Protein AF-A0A6P5WPR7-F1 (afdb_monomer)

Radius of gyration: 25.59 Å; Cα contacts (8 Å, |Δi|>4): 33; chains: 1; bounding box: 49×45×67 Å

InterPro domains:
  IPR006073 GTP binding domain [PF01926] (27-66)
  IPR006073 GTP binding domain [PR00326] (31-46)
  IPR006073 GTP binding domain [PR00326] (48-66)
  IPR027417 P-loop containing nucleoside triphosphate hydrolase [G3DSA:3.40.50.300] (10-118)
  IPR027417 P-loop containing nucleoside triphosphate hydrolase [SSF52540] (18-103)

Mean predicted aligned error: 15.42 Å

Foldseek 3Di:
DVVVVVVVVVVVVVVVVCPPPPDDDDDDDDDDDQPDDAPPNPVPPCSLVSRVVVVVVDPDDDDDADDDDDPVDDDSVPDRDRVVVVVVVVVSVVVVVVVVVVVVVVVCVVPPCPDPPVVVVVVVVVVVPD

Secondary structure (DSSP, 8-state):
-HHHHHHHHHHHHHHHHTTT-SS---------------TTTTSSSSHHHHHHHHHTT-S--------S--TTS--TTSS--HHHHHHHHHHHHHHHHHHHHHHHHHHHHHS------HHHHHHHHHTT--

pLDDT: mean 71.89, std 15.63, range [42.5, 92.31]

Structure (mmCIF, N/CA/C/O backbone):
data_AF-A0A6P5WPR7-F1
#
_entry.id   AF-A0A6P5WPR7-F1
#
loop_
_atom_site.group_PDB
_atom_site.id
_atom_site.type_symbol
_atom_site.label_atom_id
_atom_site.label_alt_id
_atom_site.label_comp_id
_atom_site.label_asym_id
_atom_site.label_entity_id
_atom_site.label_seq_id
_atom_site.pdbx_PDB_ins_code
_atom_site.Cartn_x
_atom_site.Cartn_y
_atom_site.Cartn_z
_atom_site.occupancy
_ato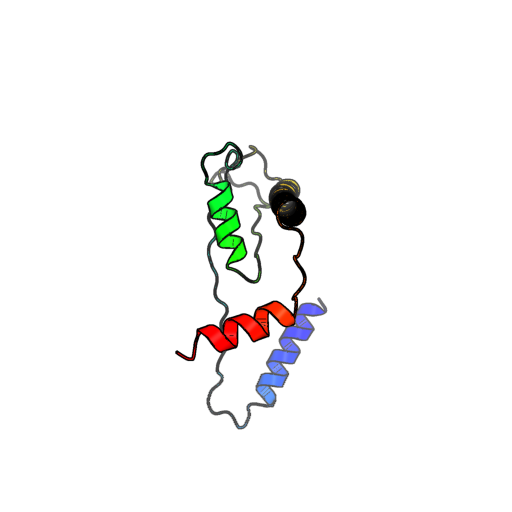m_site.B_iso_or_equiv
_atom_site.auth_seq_id
_atom_site.auth_comp_id
_atom_site.auth_asym_id
_atom_site.auth_atom_id
_atom_site.pdbx_PDB_model_num
ATOM 1 N N . MET A 1 1 ? 0.129 10.856 -24.975 1.00 50.41 1 MET A N 1
ATOM 2 C CA . MET A 1 1 ? 1.185 11.079 -25.995 1.00 50.41 1 MET A CA 1
ATOM 3 C C . MET A 1 1 ? 2.247 12.108 -25.591 1.00 50.41 1 MET A C 1
ATOM 5 O O . MET A 1 1 ? 3.405 11.863 -25.886 1.00 50.41 1 MET A O 1
ATOM 9 N N . LEU A 1 2 ? 1.928 13.200 -24.878 1.00 44.84 2 LEU A N 1
ATOM 10 C CA . LEU A 1 2 ? 2.931 14.214 -24.479 1.00 44.84 2 LEU A CA 1
ATOM 11 C C . LEU A 1 2 ? 3.964 13.744 -23.423 1.00 44.84 2 LEU A C 1
ATOM 13 O O . LEU A 1 2 ? 5.054 14.303 -23.353 1.00 44.84 2 LEU A O 1
ATOM 17 N N . GLY A 1 3 ? 3.662 12.705 -22.632 1.00 45.69 3 GLY A N 1
ATOM 18 C CA . GLY A 1 3 ? 4.591 12.157 -21.625 1.00 45.69 3 GLY A CA 1
ATOM 19 C C . GLY A 1 3 ? 5.734 11.310 -22.203 1.00 45.69 3 GLY A C 1
ATOM 20 O O . GLY A 1 3 ? 6.862 11.412 -21.734 1.00 45.69 3 GLY A O 1
ATOM 21 N N . LEU A 1 4 ? 5.466 10.539 -23.263 1.00 50.72 4 LEU A N 1
ATOM 22 C CA . LEU A 1 4 ? 6.469 9.705 -23.945 1.00 50.72 4 LEU A CA 1
ATOM 23 C C . LEU A 1 4 ? 7.471 10.554 -24.741 1.00 50.72 4 LEU A C 1
ATOM 25 O O . LEU A 1 4 ? 8.672 10.310 -24.679 1.00 50.72 4 LEU A O 1
ATOM 29 N N . LEU A 1 5 ? 6.986 11.617 -25.393 1.00 46.69 5 LEU A N 1
ATOM 30 C CA . LEU A 1 5 ? 7.830 12.586 -26.102 1.00 46.69 5 LEU A CA 1
ATOM 31 C C . LEU A 1 5 ? 8.777 13.335 -25.153 1.00 46.69 5 LEU A C 1
ATOM 33 O O . LEU A 1 5 ? 9.929 13.573 -25.503 1.00 46.69 5 LEU A O 1
ATOM 37 N N . ARG A 1 6 ? 8.332 13.668 -23.932 1.00 50.78 6 ARG A N 1
ATOM 38 C CA . ARG A 1 6 ? 9.186 14.339 -22.939 1.00 50.78 6 ARG A CA 1
ATOM 39 C C . ARG A 1 6 ? 10.298 13.425 -22.416 1.00 50.78 6 ARG A C 1
ATOM 41 O O . ARG A 1 6 ? 11.401 13.913 -22.201 1.00 50.78 6 ARG A O 1
ATOM 48 N N . PHE A 1 7 ? 10.027 12.128 -22.262 1.00 51.59 7 PHE A N 1
ATOM 49 C CA . PHE A 1 7 ? 11.033 11.137 -21.866 1.00 51.59 7 PHE A CA 1
ATOM 50 C C . PHE A 1 7 ? 12.088 10.930 -22.961 1.00 51.59 7 PHE A C 1
ATOM 52 O O . PHE A 1 7 ? 13.276 11.083 -22.699 1.00 51.59 7 PHE A O 1
ATOM 59 N N . GLN A 1 8 ? 11.666 10.728 -24.213 1.00 54.56 8 GLN A N 1
ATOM 60 C CA . GLN A 1 8 ? 12.600 10.515 -25.326 1.00 54.56 8 GLN A CA 1
ATOM 61 C C . GLN A 1 8 ? 13.491 11.734 -25.614 1.00 54.56 8 GLN A C 1
ATOM 63 O O . GLN A 1 8 ? 14.665 11.577 -25.949 1.00 54.56 8 GLN A O 1
ATOM 68 N N . ILE A 1 9 ? 12.968 12.959 -25.476 1.00 58.75 9 ILE A N 1
ATOM 69 C CA . ILE A 1 9 ? 13.760 14.183 -25.689 1.00 58.75 9 ILE A CA 1
ATOM 70 C C . ILE A 1 9 ? 14.796 14.374 -24.570 1.00 58.75 9 ILE A C 1
ATOM 72 O O . ILE A 1 9 ? 15.915 14.805 -24.848 1.00 58.75 9 ILE A O 1
ATOM 76 N N . LEU A 1 10 ? 14.459 14.021 -23.323 1.00 56.19 10 LEU A N 1
ATOM 77 C CA . LEU A 1 10 ? 15.397 14.054 -22.195 1.00 56.19 10 LEU A CA 1
ATOM 78 C C . LEU A 1 10 ? 16.524 13.022 -22.351 1.00 56.19 10 LEU A C 1
ATOM 80 O O . LEU A 1 10 ? 17.683 13.380 -22.143 1.00 56.19 10 LEU A O 1
ATOM 84 N N . ASP A 1 11 ? 16.212 11.807 -22.815 1.00 60.31 11 ASP A N 1
ATOM 85 C CA . ASP A 1 11 ? 17.219 10.785 -23.138 1.00 60.31 11 ASP A CA 1
ATOM 86 C C . ASP A 1 11 ? 18.155 11.253 -24.267 1.00 60.31 11 ASP A C 1
ATOM 88 O O . ASP A 1 11 ? 19.373 11.086 -24.194 1.00 60.31 11 ASP A O 1
ATOM 92 N N . SER A 1 12 ? 17.597 11.920 -25.285 1.00 57.19 12 SER A N 1
ATOM 93 C CA . SER A 1 12 ? 18.348 12.451 -26.433 1.00 57.19 12 SER A CA 1
ATOM 94 C C . SER A 1 12 ? 19.288 13.599 -26.039 1.00 57.19 12 SER A C 1
ATOM 96 O O . SER A 1 12 ? 20.435 13.653 -26.484 1.00 57.19 12 SER A O 1
ATOM 98 N N . LEU A 1 13 ? 18.827 14.520 -25.184 1.00 57.00 13 LEU A N 1
ATOM 99 C CA . LEU A 1 13 ? 19.623 15.648 -24.683 1.00 57.00 13 LEU A CA 1
ATOM 100 C C . LEU A 1 13 ? 20.714 15.205 -23.699 1.00 57.00 13 LEU A C 1
ATOM 102 O O . LEU A 1 13 ? 21.810 15.768 -23.717 1.00 57.00 13 LEU A O 1
ATOM 106 N N . PHE A 1 14 ? 20.451 14.179 -22.884 1.00 61.16 14 PHE A N 1
ATOM 107 C CA . PHE A 1 14 ? 21.478 13.535 -22.063 1.00 61.16 14 PHE A CA 1
ATOM 108 C C . PHE A 1 14 ? 22.564 12.896 -22.940 1.00 61.16 14 PHE A C 1
ATOM 110 O O . PHE A 1 14 ? 23.755 13.080 -22.681 1.00 61.16 14 PHE A O 1
ATOM 117 N N . PHE A 1 15 ? 22.168 12.234 -24.034 1.00 57.16 15 PHE A N 1
ATOM 118 C CA . PHE A 1 15 ? 23.108 11.661 -24.998 1.00 57.16 15 PHE A CA 1
ATOM 119 C C . PHE A 1 15 ? 23.993 12.729 -25.659 1.00 57.16 15 PHE A C 1
ATOM 121 O O . PHE A 1 15 ? 25.209 12.556 -25.726 1.00 57.16 15 PHE A O 1
ATOM 128 N N . LEU A 1 16 ? 23.424 13.864 -26.079 1.00 56.47 16 LEU A N 1
ATOM 129 C CA . LEU A 1 16 ? 24.171 14.934 -26.757 1.00 56.47 16 LEU A CA 1
ATOM 130 C C . LEU A 1 16 ? 25.138 15.708 -25.840 1.00 56.47 16 LEU A C 1
ATOM 132 O O . LEU A 1 16 ? 26.163 16.190 -26.318 1.00 56.47 16 LEU A O 1
ATOM 136 N N . ASN A 1 17 ? 24.870 15.797 -24.533 1.00 55.91 17 ASN A N 1
ATOM 137 C CA . ASN A 1 17 ? 25.751 16.485 -23.573 1.00 55.91 17 ASN A CA 1
ATOM 138 C C . ASN A 1 17 ? 26.858 15.568 -23.000 1.00 55.91 17 ASN A C 1
ATOM 140 O O . ASN A 1 17 ? 27.765 16.014 -22.303 1.00 55.91 17 ASN A O 1
ATOM 144 N N . SER A 1 18 ? 26.816 14.269 -23.310 1.00 54.84 18 SER A N 1
ATOM 145 C CA . SER A 1 18 ? 27.757 13.269 -22.787 1.00 54.84 18 SER A CA 1
ATOM 146 C C . SER A 1 18 ? 29.057 13.130 -23.593 1.00 54.84 18 SER A C 1
ATOM 148 O O . SER A 1 18 ? 29.876 12.266 -23.285 1.00 54.84 18 SER A O 1
ATOM 150 N N . ALA A 1 19 ? 29.308 14.008 -24.574 1.00 57.22 19 ALA A N 1
ATOM 151 C CA . ALA A 1 19 ? 30.476 13.964 -25.464 1.00 57.22 19 ALA A CA 1
ATOM 152 C C . ALA A 1 19 ? 31.857 14.043 -24.758 1.00 57.22 19 ALA A C 1
ATOM 154 O O . ALA A 1 19 ? 32.887 13.887 -25.412 1.00 57.22 19 ALA A O 1
ATOM 155 N N . SER A 1 20 ? 31.907 14.232 -23.432 1.00 57.28 20 SER A N 1
ATOM 156 C CA . SER A 1 20 ? 33.123 14.148 -22.605 1.00 57.28 20 SER A CA 1
ATOM 157 C C . SER A 1 20 ? 33.106 13.048 -21.521 1.00 57.28 20 SER A C 1
ATOM 159 O O . SER A 1 20 ? 34.110 12.858 -20.830 1.00 57.28 20 SER A O 1
ATOM 161 N N . LEU A 1 21 ? 32.022 12.273 -21.381 1.00 58.41 21 LEU A N 1
ATOM 162 C CA . LEU A 1 21 ? 31.881 11.193 -20.395 1.00 58.41 21 LEU A CA 1
ATOM 163 C C . LEU A 1 21 ? 32.139 9.825 -21.046 1.00 58.41 21 LEU A C 1
ATOM 165 O O . LEU A 1 21 ? 31.318 9.286 -21.777 1.00 58.41 21 LEU A O 1
ATOM 169 N N . LYS A 1 22 ? 33.289 9.217 -20.729 1.00 62.12 22 LYS A N 1
ATOM 170 C CA . LYS A 1 22 ? 33.739 7.919 -21.281 1.00 62.12 22 LYS A CA 1
ATOM 171 C C . LYS A 1 22 ? 32.894 6.702 -20.863 1.00 62.12 22 LYS A C 1
ATOM 173 O O . LYS A 1 22 ? 33.192 5.589 -21.295 1.00 62.12 22 LYS A O 1
ATOM 178 N N . ARG A 1 23 ? 31.890 6.865 -19.993 1.00 62.41 23 ARG A N 1
ATOM 179 C CA . ARG A 1 23 ? 31.011 5.774 -19.547 1.00 62.41 23 ARG A CA 1
ATOM 180 C C . ARG A 1 23 ? 29.701 6.337 -18.991 1.00 62.41 23 ARG A C 1
ATOM 182 O O . ARG A 1 23 ? 29.730 7.099 -18.029 1.00 62.41 23 ARG A O 1
ATOM 189 N N . ALA A 1 24 ? 28.573 5.950 -19.580 1.00 76.69 24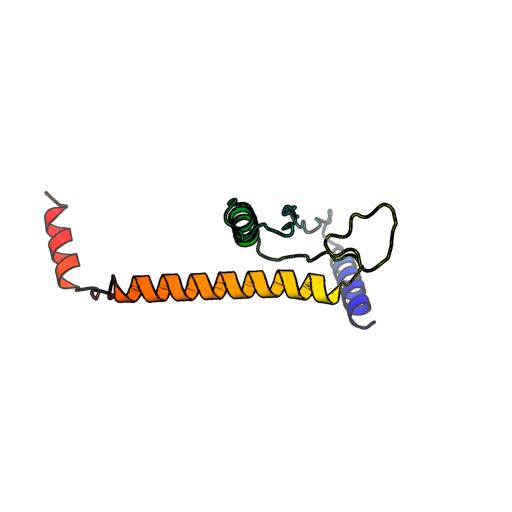 ALA A N 1
ATOM 190 C CA . ALA A 1 24 ? 27.255 6.223 -19.017 1.00 76.69 24 ALA A CA 1
ATOM 191 C C . ALA A 1 24 ? 26.998 5.280 -17.829 1.00 76.69 24 ALA A C 1
ATOM 193 O O . ALA A 1 24 ? 27.259 4.080 -17.929 1.00 76.69 24 ALA A O 1
ATOM 194 N N . VAL A 1 25 ? 26.504 5.820 -16.714 1.00 82.75 25 VAL A N 1
ATOM 195 C CA . VAL A 1 25 ? 26.073 5.041 -15.544 1.00 82.75 25 VAL A CA 1
ATOM 196 C C . VAL A 1 25 ? 24.551 5.176 -15.432 1.00 82.75 25 VAL A C 1
ATOM 198 O O . VAL A 1 25 ? 24.0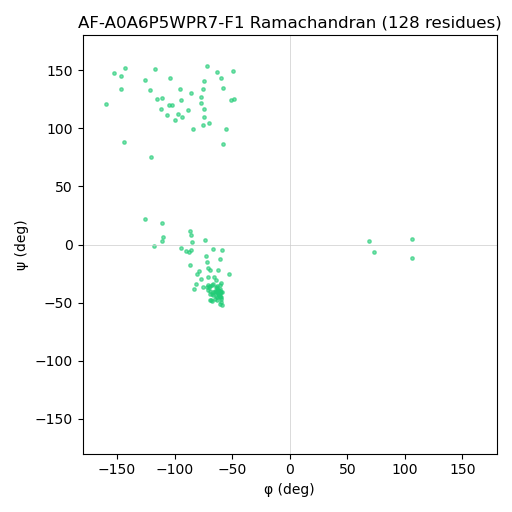78 6.301 -15.268 1.00 82.75 25 VAL A O 1
ATOM 201 N N . PRO A 1 26 ? 23.775 4.084 -15.567 1.00 84.94 26 PRO A N 1
ATOM 202 C CA . PRO A 1 26 ? 22.322 4.145 -15.457 1.00 84.94 26 PRO A CA 1
ATOM 203 C C . PRO A 1 26 ? 21.884 4.369 -14.004 1.00 84.94 26 PRO A C 1
ATOM 205 O O . PRO A 1 26 ? 22.576 3.971 -13.067 1.00 84.94 26 PRO A O 1
ATOM 208 N N . ALA A 1 27 ? 20.708 4.968 -13.821 1.00 90.44 27 ALA A N 1
ATOM 209 C CA . ALA A 1 27 ? 20.041 4.996 -12.525 1.00 90.44 27 ALA A CA 1
ATOM 210 C C . ALA A 1 27 ? 19.443 3.613 -12.207 1.00 90.44 27 ALA A C 1
ATOM 212 O O . ALA A 1 27 ? 18.900 2.951 -13.093 1.00 90.44 27 ALA A O 1
ATOM 213 N N . SER A 1 28 ? 19.529 3.186 -10.948 1.00 87.81 28 SER A N 1
ATOM 214 C CA . SER A 1 28 ? 18.949 1.933 -10.456 1.00 87.81 28 SER A CA 1
ATOM 215 C C . SER A 1 28 ? 17.680 2.192 -9.646 1.00 87.81 28 SER A C 1
ATOM 217 O O . SER A 1 28 ? 17.625 3.150 -8.878 1.00 87.81 28 SER A O 1
ATOM 219 N N . ILE A 1 29 ? 16.694 1.306 -9.781 1.00 91.00 29 ILE A N 1
ATOM 220 C CA . ILE A 1 29 ? 15.478 1.269 -8.959 1.00 91.00 29 ILE A CA 1
ATOM 221 C C . ILE A 1 29 ? 15.430 -0.100 -8.279 1.00 91.00 29 ILE A C 1
ATOM 223 O O . ILE A 1 29 ? 15.649 -1.118 -8.936 1.00 91.00 29 ILE A O 1
ATOM 227 N N . GLU A 1 30 ? 15.157 -0.120 -6.977 1.00 91.25 30 GLU A N 1
ATOM 228 C CA . GLU A 1 30 ? 14.958 -1.346 -6.206 1.00 91.25 30 GLU A CA 1
ATOM 229 C C . GLU A 1 30 ? 13.464 -1.667 -6.116 1.00 91.25 30 GLU A C 1
ATOM 231 O O . GLU A 1 30 ? 12.645 -0.792 -5.837 1.00 91.25 30 GLU A O 1
ATOM 236 N N . PHE A 1 31 ? 13.112 -2.928 -6.367 1.00 90.69 31 PHE A N 1
ATOM 237 C CA . PHE A 1 31 ? 11.746 -3.420 -6.239 1.00 90.69 31 PHE A CA 1
ATOM 238 C C . PHE A 1 31 ? 11.667 -4.381 -5.061 1.00 90.69 31 PHE A C 1
ATOM 240 O O . PHE A 1 31 ? 12.405 -5.364 -5.003 1.00 90.69 31 PHE A O 1
ATOM 247 N N . VAL A 1 32 ? 10.735 -4.107 -4.152 1.00 88.50 32 VAL A N 1
ATOM 248 C CA . VAL A 1 32 ? 10.390 -4.998 -3.046 1.00 88.50 32 VAL A CA 1
ATOM 249 C C . VAL A 1 32 ? 9.060 -5.657 -3.380 1.00 88.50 32 VAL A C 1
ATOM 251 O O . VAL A 1 32 ? 8.056 -4.967 -3.558 1.00 88.50 32 VAL A O 1
ATOM 254 N N . ASP A 1 33 ? 9.052 -6.985 -3.471 1.00 87.88 33 ASP A N 1
ATOM 255 C CA . ASP A 1 33 ? 7.815 -7.744 -3.635 1.00 87.88 33 ASP A CA 1
ATOM 256 C C . ASP A 1 33 ? 7.082 -7.840 -2.292 1.00 87.88 33 ASP A C 1
ATOM 258 O O . ASP A 1 33 ? 7.622 -8.321 -1.290 1.00 87.88 33 ASP A O 1
ATOM 262 N N . ILE A 1 34 ? 5.847 -7.350 -2.264 1.00 82.94 34 ILE A N 1
ATOM 263 C CA . ILE A 1 34 ? 5.008 -7.341 -1.072 1.00 82.94 34 ILE A CA 1
ATOM 264 C C . ILE A 1 34 ? 3.934 -8.400 -1.269 1.00 82.94 34 ILE A C 1
ATOM 266 O O . ILE A 1 34 ? 3.022 -8.229 -2.077 1.00 82.94 34 ILE A O 1
ATOM 270 N N . ALA A 1 35 ?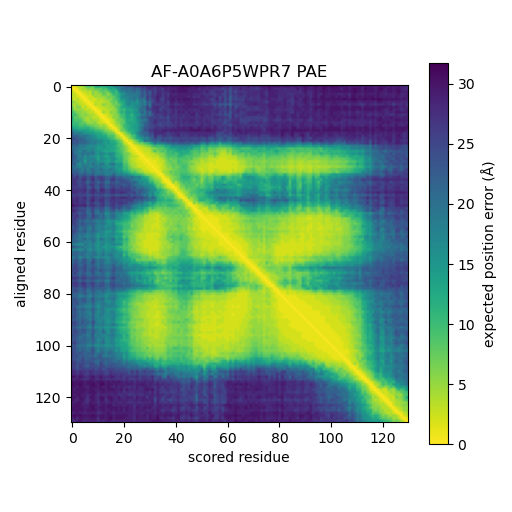 4.018 -9.472 -0.478 1.00 73.75 35 ALA A N 1
ATOM 271 C CA . ALA A 1 35 ? 3.043 -10.556 -0.507 1.00 73.75 35 ALA A CA 1
ATOM 272 C C . ALA A 1 35 ? 1.602 -10.017 -0.449 1.00 73.75 35 ALA A C 1
ATOM 274 O O . ALA A 1 35 ? 1.239 -9.269 0.462 1.00 73.75 35 ALA A O 1
ATOM 275 N N . GLY A 1 36 ? 0.794 -10.408 -1.437 1.00 65.25 36 GLY A N 1
ATOM 276 C CA . GLY A 1 36 ? -0.564 -9.916 -1.623 1.00 65.25 36 GLY A CA 1
ATOM 277 C C . GLY A 1 36 ? -1.472 -10.194 -0.428 1.00 65.25 36 GLY A C 1
ATOM 278 O O . GLY A 1 36 ? -1.405 -11.234 0.232 1.00 65.25 36 GLY A O 1
ATOM 279 N N . LEU A 1 37 ? -2.356 -9.243 -0.147 1.00 65.38 37 LEU A N 1
ATOM 280 C CA . LEU A 1 37 ? -3.256 -9.324 0.989 1.00 65.38 37 LEU A CA 1
ATOM 281 C C . LEU A 1 37 ? -4.498 -10.151 0.617 1.00 65.38 37 LEU A C 1
ATOM 283 O O . LEU A 1 37 ? -5.430 -9.653 -0.010 1.00 65.38 37 LEU A O 1
ATOM 287 N N . VAL A 1 38 ? -4.511 -11.425 1.012 1.00 56.41 38 VAL A N 1
ATOM 288 C CA . VAL A 1 38 ? -5.637 -12.350 0.788 1.00 56.41 38 VAL A CA 1
ATOM 289 C C . VAL A 1 38 ? -6.906 -11.891 1.524 1.00 56.41 38 VAL A C 1
ATOM 291 O O . VAL A 1 38 ? -6.845 -11.284 2.603 1.00 56.41 38 VAL A O 1
ATOM 294 N N . LYS A 1 39 ? -8.087 -12.187 0.956 1.00 54.56 39 LYS A N 1
ATOM 295 C CA . LYS A 1 39 ? -9.376 -12.037 1.660 1.00 54.56 39 LYS A CA 1
ATOM 296 C C . LYS A 1 39 ? -9.282 -12.750 3.016 1.00 54.56 39 LYS A C 1
ATOM 298 O O . LYS A 1 39 ? -8.957 -13.927 3.056 1.00 54.56 39 LYS A O 1
ATOM 303 N N . GLY A 1 40 ? -9.559 -12.036 4.109 1.00 54.31 40 GLY A N 1
ATOM 304 C CA . GLY A 1 40 ? -9.490 -12.580 5.476 1.00 54.31 40 GLY A CA 1
ATOM 305 C C . GLY A 1 40 ? -8.296 -12.110 6.316 1.00 54.31 40 GLY A C 1
ATOM 306 O O . GLY A 1 40 ? -8.343 -12.226 7.536 1.00 54.31 40 GLY A O 1
ATOM 307 N N . ALA A 1 41 ? -7.287 -11.454 5.727 1.00 54.47 41 ALA A N 1
ATOM 308 C CA . ALA A 1 41 ? -6.106 -10.973 6.465 1.00 54.47 41 ALA A CA 1
ATOM 309 C C . ALA A 1 41 ? -6.403 -9.952 7.595 1.00 54.47 41 ALA A C 1
ATOM 311 O O . ALA A 1 41 ? -5.527 -9.669 8.415 1.00 54.47 41 ALA A O 1
ATOM 312 N N . SER A 1 42 ? -7.624 -9.404 7.654 1.00 53.62 42 SER A N 1
ATOM 313 C CA . SER A 1 42 ? -8.100 -8.489 8.702 1.00 53.62 42 SER A CA 1
ATOM 314 C C . SER A 1 42 ? -8.755 -9.181 9.908 1.00 53.62 42 SER A C 1
ATOM 316 O O . SER A 1 42 ? -9.083 -8.491 10.867 1.00 53.62 42 SER A O 1
ATOM 318 N N . GLN A 1 43 ? -8.960 -10.507 9.898 1.00 57.81 43 GLN A N 1
ATOM 319 C CA . GLN A 1 43 ? -9.613 -11.243 11.000 1.00 57.81 43 GLN A CA 1
ATOM 320 C C . GLN A 1 43 ? -8.665 -11.686 12.134 1.00 57.81 43 GLN A C 1
ATOM 322 O O . GLN A 1 43 ? -9.077 -12.425 13.021 1.00 57.81 43 GLN A O 1
ATOM 327 N N . GLY A 1 44 ? -7.421 -11.193 12.167 1.00 55.12 44 GLY A N 1
ATOM 328 C CA . GLY A 1 44 ? -6.545 -11.338 13.340 1.00 55.12 44 GLY A CA 1
ATOM 329 C C . GLY A 1 44 ? -5.394 -12.340 13.215 1.00 55.12 44 GLY A C 1
ATOM 330 O O . GLY A 1 44 ? -4.632 -12.486 14.163 1.00 55.12 44 GLY A O 1
ATOM 331 N N . GLU A 1 45 ? -5.172 -12.954 12.050 1.00 57.28 45 GLU A N 1
ATOM 332 C CA . GLU A 1 45 ? -4.035 -13.873 11.823 1.00 57.28 45 GLU A CA 1
ATOM 333 C C . GLU A 1 45 ? -2.665 -13.166 11.695 1.00 57.28 45 GLU A C 1
ATOM 335 O O . GLU A 1 45 ? -1.645 -13.783 11.395 1.00 57.28 45 GLU A O 1
ATOM 340 N N . GLY A 1 46 ? -2.609 -11.843 11.878 1.00 61.41 46 GLY A N 1
ATOM 341 C CA . GLY A 1 46 ? -1.369 -11.058 11.807 1.00 61.41 46 GLY A CA 1
ATOM 342 C C . GLY A 1 46 ? -0.806 -10.849 10.392 1.00 61.41 46 GLY A C 1
ATOM 343 O O . GLY A 1 46 ? 0.126 -10.062 10.223 1.00 61.41 46 GLY A O 1
ATOM 344 N N . LEU A 1 47 ? -1.391 -11.479 9.367 1.00 59.84 47 LEU A N 1
ATOM 345 C CA . LEU A 1 47 ? -1.029 -11.310 7.952 1.00 59.84 47 LEU A CA 1
ATOM 346 C C . LEU A 1 47 ? -1.232 -9.868 7.459 1.00 59.84 47 LEU A C 1
ATOM 348 O O . LEU A 1 47 ? -0.357 -9.326 6.785 1.00 59.84 47 LEU A O 1
ATOM 352 N N . GLY A 1 48 ? -2.318 -9.202 7.870 1.00 66.44 48 GLY A N 1
ATOM 353 C CA . GLY A 1 48 ? -2.552 -7.791 7.535 1.00 66.44 48 GLY A CA 1
ATOM 354 C C . GLY A 1 48 ? -1.497 -6.838 8.116 1.00 66.44 48 GLY A C 1
ATOM 355 O O . GLY A 1 48 ? -1.079 -5.898 7.444 1.00 66.44 48 GLY A O 1
ATOM 356 N N . ASN A 1 49 ? -0.995 -7.115 9.325 1.00 69.44 49 ASN A N 1
ATOM 357 C CA . ASN A 1 49 ? 0.043 -6.290 9.955 1.00 69.44 49 ASN A CA 1
ATOM 358 C C . ASN A 1 49 ? 1.409 -6.463 9.283 1.00 69.44 49 ASN A C 1
ATOM 360 O O . ASN A 1 49 ? 2.143 -5.487 9.148 1.00 69.44 49 ASN A O 1
ATOM 364 N N . LYS A 1 50 ? 1.748 -7.680 8.832 1.00 75.25 50 LYS A N 1
ATOM 365 C CA . LYS A 1 50 ? 2.991 -7.933 8.082 1.00 75.25 50 LYS A CA 1
ATOM 366 C C . LYS A 1 50 ? 2.995 -7.211 6.733 1.00 75.25 50 LYS A C 1
ATOM 368 O O . LYS A 1 50 ? 3.998 -6.607 6.374 1.00 75.25 50 LYS A O 1
ATOM 373 N N . PHE A 1 51 ? 1.861 -7.209 6.034 1.00 80.75 51 PHE A N 1
ATOM 374 C CA . PHE A 1 51 ? 1.681 -6.447 4.796 1.00 80.75 51 PHE A CA 1
ATOM 375 C C . PHE A 1 51 ? 1.902 -4.942 5.002 1.00 80.75 51 PHE A C 1
ATOM 377 O O . PHE A 1 51 ? 2.730 -4.338 4.326 1.00 80.75 51 PHE A O 1
ATOM 384 N N . LEU A 1 52 ? 1.220 -4.343 5.986 1.00 83.44 52 LEU A N 1
ATOM 385 C CA . LEU A 1 52 ? 1.364 -2.915 6.290 1.00 83.44 52 LEU A CA 1
ATOM 386 C C . LEU A 1 52 ? 2.776 -2.558 6.776 1.00 83.44 52 LEU A C 1
ATOM 388 O O . LEU A 1 52 ? 3.240 -1.447 6.530 1.00 83.44 52 LEU A O 1
ATOM 392 N N . TRP A 1 53 ? 3.468 -3.479 7.453 1.00 84.88 53 TRP A N 1
ATOM 393 C CA . TRP A 1 53 ? 4.858 -3.279 7.856 1.00 84.88 53 TRP A CA 1
ATOM 394 C C . TRP A 1 53 ? 5.795 -3.176 6.648 1.00 84.88 53 TRP A C 1
ATOM 396 O O . TR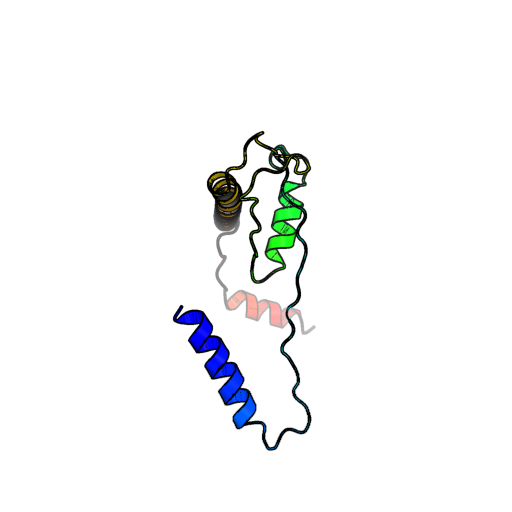P A 1 53 ? 6.568 -2.224 6.599 1.00 84.88 53 TRP A O 1
ATOM 406 N N . HIS A 1 54 ? 5.686 -4.076 5.662 1.00 85.31 54 HIS A N 1
ATOM 407 C CA . HIS A 1 54 ? 6.484 -4.001 4.429 1.00 85.31 54 HIS A CA 1
ATOM 408 C C . HIS A 1 54 ? 6.223 -2.707 3.652 1.00 85.31 54 HIS A C 1
ATOM 410 O O . HIS A 1 54 ? 7.166 -2.060 3.209 1.00 85.31 54 HIS A O 1
ATOM 416 N N . ILE A 1 55 ? 4.959 -2.279 3.557 1.00 88.50 55 ILE A N 1
ATOM 417 C CA . ILE A 1 55 ? 4.598 -1.026 2.876 1.00 88.50 55 ILE A CA 1
ATOM 418 C C . ILE A 1 55 ? 5.251 0.196 3.533 1.00 88.50 55 ILE A C 1
ATOM 420 O O . ILE A 1 55 ? 5.647 1.130 2.849 1.00 88.50 55 ILE A O 1
ATOM 424 N N . ARG A 1 56 ? 5.417 0.194 4.859 1.00 88.12 56 ARG A N 1
ATOM 425 C CA . ARG A 1 56 ? 6.076 1.296 5.581 1.00 88.12 56 ARG A CA 1
ATOM 426 C C . ARG A 1 56 ? 7.592 1.357 5.373 1.00 88.12 56 ARG A C 1
ATOM 428 O O . ARG A 1 56 ? 8.198 2.319 5.833 1.00 88.12 56 ARG A O 1
ATOM 435 N N . GLN A 1 57 ? 8.200 0.337 4.764 1.00 88.69 57 GLN A N 1
ATOM 436 C CA . GLN A 1 57 ? 9.636 0.300 4.463 1.00 88.69 57 GLN A CA 1
ATOM 437 C C . GLN A 1 57 ? 9.961 0.783 3.042 1.00 88.69 57 GLN A C 1
ATOM 439 O O . GLN A 1 57 ? 11.135 0.830 2.689 1.00 88.69 57 GLN A O 1
ATOM 444 N N . VAL A 1 58 ? 8.954 1.113 2.226 1.00 90.56 58 VAL A N 1
ATOM 445 C CA . VAL A 1 58 ? 9.141 1.565 0.840 1.00 90.56 58 VAL A CA 1
ATOM 446 C C . VAL A 1 58 ? 8.645 2.996 0.652 1.00 90.56 58 VAL A C 1
ATOM 448 O O . VAL A 1 58 ? 7.709 3.437 1.316 1.00 90.56 58 VAL A O 1
ATOM 451 N N . ASP A 1 59 ? 9.247 3.712 -0.296 1.00 92.31 59 ASP A N 1
ATOM 452 C CA . ASP A 1 59 ? 8.888 5.103 -0.603 1.00 92.31 59 ASP A CA 1
ATOM 453 C C . ASP A 1 59 ? 7.733 5.223 -1.608 1.00 92.31 59 ASP A C 1
ATOM 455 O O . ASP A 1 59 ? 7.139 6.288 -1.779 1.00 92.31 59 ASP A O 1
ATOM 459 N N . SER A 1 60 ? 7.435 4.155 -2.348 1.00 91.12 60 SER A N 1
ATOM 460 C CA . SER A 1 60 ? 6.411 4.144 -3.392 1.00 91.12 60 SER A CA 1
ATOM 461 C C . SER A 1 60 ? 5.830 2.751 -3.578 1.00 91.12 60 SER A C 1
ATOM 463 O O . SER A 1 60 ? 6.516 1.746 -3.409 1.00 91.12 60 SER A O 1
ATOM 465 N N . ILE A 1 61 ? 4.550 2.702 -3.942 1.00 90.12 61 ILE A N 1
ATOM 466 C CA . ILE A 1 61 ? 3.799 1.460 -4.122 1.00 90.12 61 ILE A CA 1
ATOM 467 C C . ILE A 1 61 ? 3.413 1.341 -5.594 1.00 90.12 61 ILE A C 1
ATOM 469 O O . ILE A 1 61 ? 2.768 2.235 -6.143 1.00 90.12 61 ILE A O 1
ATOM 473 N N . LEU A 1 62 ? 3.772 0.221 -6.221 1.00 91.69 62 LEU A N 1
ATOM 474 C CA . LEU A 1 62 ? 3.256 -0.161 -7.531 1.00 91.69 62 LEU A CA 1
ATOM 475 C C . LEU A 1 62 ? 2.094 -1.136 -7.338 1.00 91.69 62 LEU A C 1
ATOM 477 O O . LEU A 1 62 ? 2.285 -2.261 -6.884 1.00 91.69 62 LEU A O 1
ATOM 481 N N . GLN A 1 63 ? 0.887 -0.702 -7.686 1.00 89.62 63 GLN A N 1
ATOM 482 C CA . GLN A 1 63 ? -0.309 -1.520 -7.545 1.00 89.62 63 GLN A CA 1
ATOM 483 C C . GLN A 1 63 ? -0.612 -2.261 -8.848 1.00 89.62 63 GLN A C 1
ATOM 485 O O . GLN A 1 63 ? -1.023 -1.658 -9.838 1.00 89.62 63 GLN A O 1
ATOM 490 N N . VAL A 1 64 ? -0.418 -3.578 -8.837 1.00 87.12 64 VAL A N 1
ATOM 491 C CA . VAL A 1 64 ? -0.725 -4.453 -9.974 1.00 87.12 64 VAL A CA 1
ATOM 492 C C . VAL A 1 64 ? -2.125 -5.028 -9.791 1.00 87.12 64 VAL A C 1
ATOM 494 O O . VAL A 1 64 ? -2.415 -5.636 -8.762 1.00 87.12 64 VAL A O 1
ATOM 497 N N . VAL A 1 65 ? -2.992 -4.834 -10.786 1.00 85.75 65 VAL A N 1
ATOM 498 C CA . VAL A 1 65 ? -4.366 -5.355 -10.789 1.00 85.75 65 VAL A CA 1
ATOM 499 C C . VAL A 1 65 ? -4.635 -6.168 -12.044 1.00 85.75 65 VAL A C 1
ATOM 501 O O . VAL A 1 65 ? -4.178 -5.824 -13.135 1.00 85.75 65 VAL A O 1
ATOM 504 N N . CYS A 1 66 ? -5.375 -7.263 -11.885 1.00 84.25 66 CYS A N 1
ATOM 505 C CA . CYS A 1 66 ? -5.786 -8.096 -13.004 1.00 84.25 66 CYS A CA 1
ATOM 506 C C . CYS A 1 66 ? -6.948 -7.414 -13.738 1.00 84.25 66 CYS A C 1
ATOM 508 O O . CYS A 1 66 ? -7.940 -7.053 -13.112 1.00 84.25 66 CYS A O 1
ATOM 510 N N . SER A 1 67 ? -6.822 -7.226 -15.054 1.00 87.00 67 SER A N 1
ATOM 511 C CA . SER A 1 67 ? -7.843 -6.578 -15.897 1.00 87.00 67 SER A CA 1
ATOM 512 C C . SER A 1 67 ? -8.268 -7.423 -17.095 1.00 87.00 67 SER A C 1
ATOM 514 O O . SER A 1 67 ? -8.776 -6.892 -18.083 1.00 87.00 67 SER A O 1
ATOM 516 N N . PHE A 1 68 ? -8.059 -8.732 -17.013 1.00 86.94 68 PHE A N 1
ATOM 517 C CA . PHE A 1 68 ? -8.455 -9.692 -18.033 1.00 86.94 68 PHE A CA 1
ATOM 518 C C . PHE A 1 68 ? -8.918 -10.989 -17.376 1.00 86.94 68 PHE A C 1
ATOM 520 O O . PHE A 1 68 ? -8.487 -11.319 -16.275 1.00 86.94 68 PHE A O 1
ATOM 527 N N . GLU A 1 69 ? -9.815 -11.701 -18.049 1.00 81.31 69 GLU A N 1
ATOM 528 C CA . GLU A 1 69 ? -10.268 -13.021 -17.620 1.00 81.31 69 GLU A CA 1
ATOM 529 C C . GLU A 1 69 ? -9.296 -14.078 -18.146 1.00 81.31 69 GLU A C 1
ATOM 531 O O . GLU A 1 69 ? -8.951 -14.078 -19.328 1.00 81.31 69 GLU A O 1
ATOM 536 N N . ASP A 1 70 ? -8.850 -14.961 -17.258 1.00 81.75 70 ASP A N 1
ATOM 537 C CA . ASP A 1 70 ? -7.980 -16.090 -17.569 1.00 81.75 70 ASP A CA 1
ATOM 538 C C . ASP A 1 70 ? -8.343 -17.253 -16.638 1.00 81.75 70 ASP A C 1
ATOM 540 O O . ASP A 1 70 ? -8.525 -17.060 -15.434 1.00 81.75 70 ASP A O 1
ATOM 544 N N . ASN A 1 71 ? -8.473 -18.453 -17.204 1.00 75.81 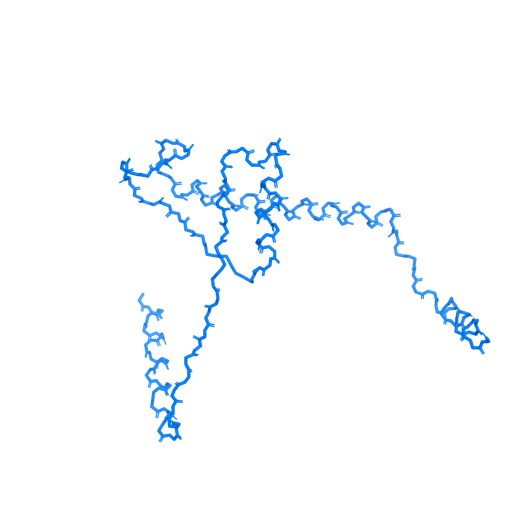71 ASN A N 1
ATOM 545 C CA . ASN A 1 71 ? -8.837 -19.661 -16.466 1.00 75.81 71 ASN A CA 1
ATOM 546 C C . ASN A 1 71 ? -7.708 -20.147 -15.545 1.00 75.81 71 ASN A C 1
ATOM 548 O O . ASN A 1 71 ? -7.983 -20.874 -14.591 1.00 75.81 71 ASN A O 1
ATOM 552 N N . ASP A 1 72 ? -6.467 -19.725 -15.800 1.00 79.19 72 ASP A N 1
ATOM 553 C CA . ASP A 1 72 ? -5.307 -20.069 -14.977 1.00 79.19 72 ASP A CA 1
ATOM 554 C C . ASP A 1 72 ? -5.121 -19.108 -13.782 1.00 79.19 72 ASP A C 1
ATOM 556 O O . ASP A 1 72 ? -4.265 -19.330 -12.921 1.00 79.19 72 ASP A O 1
ATOM 560 N N . ILE A 1 73 ? -5.937 -18.047 -13.679 1.00 75.88 73 ILE A N 1
ATOM 561 C CA . ILE A 1 73 ? -5.859 -17.047 -12.606 1.00 75.88 73 ILE A CA 1
ATOM 562 C C . ILE A 1 73 ? -6.955 -17.286 -11.561 1.00 75.88 73 ILE A C 1
ATOM 564 O O . ILE A 1 73 ? -8.152 -17.189 -11.826 1.00 75.88 73 ILE A O 1
ATOM 568 N N . VAL A 1 74 ? -6.545 -17.525 -10.312 1.00 73.50 74 VAL A N 1
ATOM 569 C CA . VAL A 1 74 ? -7.476 -17.671 -9.183 1.00 73.50 74 VAL A CA 1
ATOM 570 C C . VAL A 1 74 ? -8.036 -16.304 -8.777 1.00 73.50 74 VAL A C 1
ATOM 572 O O . VAL A 1 74 ? -7.345 -15.478 -8.180 1.00 73.50 74 VAL A O 1
ATOM 575 N N . LEU A 1 75 ? -9.322 -16.077 -9.053 1.00 71.38 75 LEU A N 1
ATOM 576 C CA . LEU A 1 75 ? -10.028 -14.849 -8.682 1.00 71.38 75 LEU A CA 1
ATOM 577 C C . LEU A 1 75 ? -10.633 -14.962 -7.279 1.00 71.38 75 LEU A C 1
ATOM 579 O O . LEU A 1 75 ? -11.579 -15.711 -7.043 1.00 71.38 75 LEU A O 1
ATOM 583 N N . VAL A 1 76 ? -10.159 -14.130 -6.352 1.00 65.88 76 VAL A N 1
ATOM 584 C CA . VAL A 1 76 ? -10.615 -14.087 -4.946 1.00 65.88 76 VAL A CA 1
ATOM 585 C C . VAL A 1 76 ? -12.108 -13.707 -4.800 1.00 65.88 76 VAL A C 1
ATOM 587 O O . VAL A 1 76 ? -12.754 -14.013 -3.789 1.00 65.88 76 VAL A O 1
ATOM 590 N N . ASN A 1 77 ? -12.685 -13.050 -5.811 1.00 65.50 77 ASN A N 1
ATOM 591 C CA . ASN A 1 77 ? -14.102 -12.665 -5.868 1.00 65.50 77 ASN A CA 1
ATOM 592 C C . ASN A 1 77 ? -14.904 -13.435 -6.931 1.00 65.50 77 ASN A C 1
ATOM 594 O O . ASN A 1 77 ? -16.080 -13.138 -7.116 1.00 65.50 77 ASN A O 1
ATOM 598 N N . GLY A 1 78 ? -14.290 -14.393 -7.635 1.00 70.88 78 GLY A N 1
ATOM 599 C CA . GLY A 1 78 ? -14.930 -15.132 -8.730 1.00 70.88 78 GLY A CA 1
ATOM 600 C C . GLY A 1 78 ? -15.220 -14.305 -9.990 1.00 70.88 78 GLY A C 1
ATOM 601 O O . GLY A 1 78 ? -15.801 -14.828 -10.934 1.00 70.88 78 GLY A O 1
ATOM 602 N N . LYS A 1 79 ? -14.828 -13.026 -10.020 1.00 80.31 79 LYS A N 1
ATOM 603 C CA . LYS A 1 79 ? -14.938 -12.138 -11.178 1.00 80.31 79 LYS A CA 1
ATOM 604 C C . LYS A 1 79 ? -13.766 -11.160 -11.197 1.00 80.31 79 LYS A C 1
ATOM 606 O O . LYS A 1 79 ? -13.319 -10.726 -10.136 1.00 80.31 79 LYS A O 1
ATOM 611 N N . VAL A 1 80 ? -13.304 -10.817 -12.397 1.00 84.06 80 VAL A N 1
ATOM 612 C CA . VAL A 1 80 ? -12.326 -9.750 -12.632 1.00 84.06 80 VAL A CA 1
ATOM 613 C C . VAL A 1 80 ? -13.019 -8.402 -12.457 1.00 84.06 80 VAL A C 1
ATOM 615 O O . VAL A 1 80 ? -13.947 -8.067 -13.196 1.00 84.06 80 VAL A O 1
ATOM 618 N N . ASP A 1 81 ? -12.583 -7.635 -11.464 1.00 86.69 81 ASP A N 1
ATOM 619 C CA . ASP A 1 81 ? -13.021 -6.257 -11.254 1.00 86.69 81 ASP A CA 1
ATOM 620 C C . ASP A 1 81 ? -11.847 -5.409 -10.734 1.00 86.69 81 ASP A C 1
ATOM 622 O O . ASP A 1 81 ? -11.672 -5.256 -9.519 1.00 86.69 81 ASP A O 1
ATOM 626 N N . PRO A 1 82 ? -11.049 -4.824 -11.648 1.00 87.81 82 PRO A N 1
ATOM 627 C CA . PRO A 1 82 ? -9.859 -4.062 -11.281 1.00 87.81 82 PRO A CA 1
ATOM 628 C C . PRO A 1 82 ? -10.185 -2.878 -10.376 1.00 87.81 82 PRO A C 1
ATOM 630 O O . PRO A 1 82 ? -9.378 -2.502 -9.532 1.00 87.81 82 PRO A O 1
ATOM 633 N N . LYS A 1 83 ? -11.362 -2.265 -10.553 1.00 90.06 83 LYS A N 1
ATOM 634 C CA . LYS A 1 83 ? -11.758 -1.089 -9.779 1.00 90.06 83 LYS A CA 1
ATOM 635 C C . LYS A 1 83 ? -12.001 -1.475 -8.326 1.00 90.06 83 LYS A C 1
ATOM 637 O O . LYS A 1 83 ? -11.465 -0.828 -7.431 1.00 90.06 83 LYS A O 1
ATOM 642 N N . THR A 1 84 ? -12.755 -2.548 -8.104 1.00 85.75 84 THR A N 1
ATOM 643 C CA . THR A 1 84 ? -12.990 -3.060 -6.751 1.00 85.75 84 THR A CA 1
ATOM 644 C C . THR A 1 84 ? -11.681 -3.491 -6.087 1.00 85.75 84 THR A C 1
ATOM 646 O O . THR A 1 84 ? -11.474 -3.189 -4.913 1.00 85.75 84 THR A O 1
ATOM 649 N N . ASP A 1 85 ? -10.764 -4.126 -6.821 1.00 84.00 85 ASP A N 1
ATOM 650 C CA . ASP A 1 85 ? -9.452 -4.513 -6.283 1.00 84.00 85 ASP A CA 1
ATOM 651 C C . ASP A 1 85 ? -8.617 -3.292 -5.866 1.00 84.00 85 ASP A C 1
ATOM 653 O O . ASP A 1 85 ? -7.988 -3.295 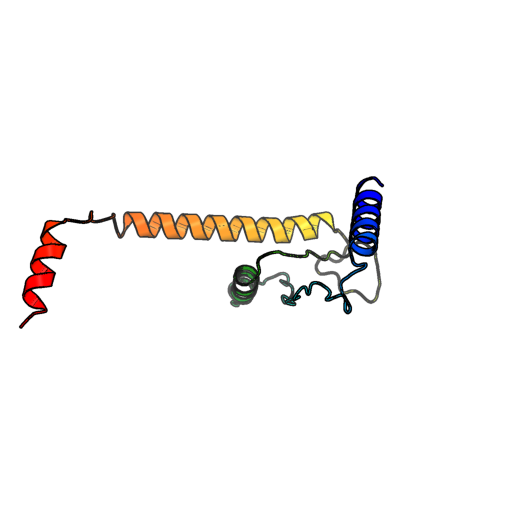-4.799 1.00 84.00 85 ASP A O 1
ATOM 657 N N . ILE A 1 86 ? -8.668 -2.213 -6.661 1.00 88.75 86 ILE A N 1
ATOM 658 C CA . ILE A 1 86 ? -8.041 -0.933 -6.317 1.00 88.75 86 ILE A CA 1
ATOM 659 C C . ILE A 1 86 ? -8.634 -0.361 -5.031 1.00 88.75 86 ILE A C 1
ATOM 661 O O . ILE A 1 86 ? -7.895 -0.029 -4.097 1.00 88.75 86 ILE A O 1
ATOM 665 N N . ASP A 1 87 ? -9.961 -0.285 -4.971 1.00 89.81 87 ASP A N 1
ATOM 666 C CA . ASP A 1 87 ? -10.691 0.295 -3.850 1.00 89.81 87 ASP A CA 1
ATOM 667 C C . ASP A 1 87 ? -10.436 -0.482 -2.550 1.00 89.81 87 ASP A C 1
ATOM 669 O O . ASP A 1 87 ? -10.225 0.123 -1.499 1.00 89.81 87 ASP A O 1
ATOM 673 N N . VAL A 1 88 ? -10.365 -1.816 -2.602 1.00 85.88 88 VAL A N 1
ATOM 674 C CA . VAL A 1 88 ? -10.075 -2.660 -1.429 1.00 85.88 88 VAL A CA 1
ATOM 675 C C . VAL A 1 88 ? -8.701 -2.357 -0.829 1.00 85.88 88 VAL A C 1
ATOM 677 O O . VAL A 1 88 ? -8.571 -2.294 0.399 1.00 85.88 88 VAL A O 1
ATOM 680 N N . ILE A 1 89 ? -7.673 -2.186 -1.662 1.00 85.69 89 ILE A N 1
ATOM 681 C CA . ILE A 1 89 ? -6.318 -1.865 -1.193 1.00 85.69 89 ILE A CA 1
ATOM 682 C C . ILE A 1 89 ? -6.285 -0.440 -0.631 1.00 85.69 89 ILE A C 1
ATOM 684 O O . ILE A 1 89 ? -5.832 -0.244 0.498 1.00 85.69 89 ILE A O 1
ATOM 688 N N . ASN A 1 90 ? -6.838 0.533 -1.358 1.00 90.69 90 ASN A N 1
ATOM 689 C CA . ASN A 1 90 ? -6.870 1.932 -0.928 1.00 90.69 90 ASN A CA 1
ATOM 690 C C . ASN A 1 90 ? -7.610 2.114 0.399 1.00 90.69 90 ASN A C 1
ATOM 692 O O . ASN A 1 90 ? -7.105 2.780 1.303 1.00 90.69 90 ASN A O 1
ATOM 696 N N . LEU A 1 91 ? -8.773 1.476 0.558 1.00 90.12 91 LEU A N 1
ATOM 697 C CA . LEU A 1 91 ? -9.535 1.534 1.803 1.00 90.12 91 LEU A CA 1
ATOM 698 C C . LEU A 1 91 ? -8.724 0.992 2.982 1.00 90.12 91 LEU A C 1
ATOM 700 O O . LEU A 1 91 ? -8.734 1.597 4.050 1.00 90.12 91 LEU A O 1
ATOM 704 N N . LYS A 1 92 ? -7.974 -0.102 2.806 1.00 85.56 92 LYS A N 1
ATOM 705 C CA . LYS A 1 92 ? -7.121 -0.649 3.875 1.00 85.56 92 LYS A CA 1
ATOM 706 C C . LYS A 1 92 ? -5.993 0.294 4.273 1.00 85.56 92 LYS A C 1
ATOM 708 O O . LYS A 1 92 ? -5.719 0.412 5.466 1.00 85.56 92 LYS A O 1
ATOM 713 N N . LEU A 1 93 ? -5.367 0.965 3.309 1.00 89.19 93 LEU A N 1
ATOM 714 C CA . LEU A 1 93 ? -4.331 1.961 3.590 1.00 89.19 93 LEU A CA 1
ATOM 715 C C . LEU A 1 93 ? -4.912 3.142 4.377 1.00 89.19 93 LEU A C 1
ATOM 717 O O . LEU A 1 93 ? -4.401 3.475 5.444 1.00 89.19 93 LEU A O 1
ATOM 721 N N . VAL A 1 94 ? -6.054 3.679 3.936 1.00 91.62 94 VAL A N 1
ATOM 722 C CA . VAL A 1 94 ? -6.755 4.768 4.636 1.00 91.62 94 VAL A CA 1
ATOM 723 C C . VAL A 1 94 ? -7.164 4.357 6.053 1.00 91.62 94 VAL A C 1
ATOM 725 O O . VAL A 1 94 ? -6.950 5.116 6.998 1.00 91.62 94 VAL A O 1
ATOM 728 N N . PHE A 1 95 ? -7.722 3.157 6.241 1.00 89.81 95 PHE A N 1
ATOM 729 C CA . PHE A 1 95 ? -8.072 2.668 7.577 1.00 89.81 95 PHE A CA 1
ATOM 730 C C . PHE A 1 95 ? -6.838 2.501 8.470 1.00 89.81 95 PHE A C 1
ATOM 732 O O . PHE A 1 95 ? -6.882 2.905 9.632 1.00 89.81 95 PHE A O 1
ATOM 739 N N . SER A 1 96 ? -5.721 1.993 7.935 1.00 87.44 96 SER A N 1
ATOM 740 C CA . SER A 1 96 ? -4.463 1.911 8.687 1.00 87.44 96 SER A CA 1
ATOM 741 C C . SER A 1 96 ? -3.960 3.289 9.128 1.00 87.44 96 SER A C 1
ATOM 743 O O . SER A 1 96 ? -3.417 3.410 10.230 1.00 87.44 96 SER A O 1
ATOM 745 N N . ASP A 1 97 ? -4.100 4.315 8.290 1.00 90.31 97 ASP A N 1
ATOM 746 C CA . ASP A 1 97 ? -3.693 5.680 8.629 1.00 90.31 97 ASP A CA 1
ATOM 747 C C . ASP A 1 97 ? -4.594 6.280 9.711 1.00 90.31 97 ASP A C 1
ATOM 749 O O . ASP A 1 97 ? -4.109 6.879 10.676 1.00 90.31 97 ASP A O 1
ATOM 753 N N . LEU A 1 98 ? -5.909 6.067 9.603 1.00 92.06 98 LEU A N 1
ATOM 754 C CA . LEU A 1 98 ? -6.872 6.488 10.619 1.00 92.06 98 LEU A CA 1
ATOM 755 C C . LEU A 1 98 ? -6.581 5.835 11.974 1.00 92.06 98 LEU A C 1
ATOM 757 O O . LEU A 1 98 ? -6.515 6.535 12.989 1.00 92.06 98 LEU A O 1
ATOM 761 N N . ASP A 1 99 ? -6.346 4.523 12.006 1.00 89.19 99 ASP A N 1
ATOM 762 C CA . ASP A 1 99 ? -6.003 3.800 13.234 1.00 89.19 99 ASP A CA 1
ATOM 763 C C . ASP A 1 99 ? -4.732 4.348 13.884 1.00 89.19 99 ASP A C 1
ATOM 765 O O . ASP A 1 99 ? -4.677 4.554 15.104 1.00 89.19 99 ASP A O 1
ATOM 769 N N . GLN A 1 100 ? -3.728 4.667 13.069 1.00 87.19 100 GLN A N 1
ATOM 770 C CA . GLN A 1 100 ? -2.499 5.290 13.534 1.00 87.19 100 GLN A CA 1
ATOM 771 C C . GLN A 1 100 ? -2.752 6.686 14.129 1.00 87.19 100 GLN A C 1
ATOM 773 O O . GLN A 1 100 ? -2.258 6.986 15.222 1.00 87.19 100 GLN A O 1
ATOM 778 N N . LEU A 1 101 ? -3.553 7.531 13.474 1.00 90.31 101 LEU A N 1
ATOM 779 C CA . LEU A 1 101 ? -3.933 8.847 14.000 1.00 90.31 101 LEU A CA 1
ATOM 780 C C . LEU A 1 101 ? -4.685 8.729 15.332 1.00 90.31 101 LEU A C 1
ATOM 782 O O . LEU A 1 101 ? -4.381 9.451 16.289 1.00 90.31 101 LEU A O 1
ATOM 786 N N . TYR A 1 102 ? -5.631 7.793 15.436 1.00 90.06 102 TYR A N 1
ATOM 787 C CA . TYR A 1 102 ? -6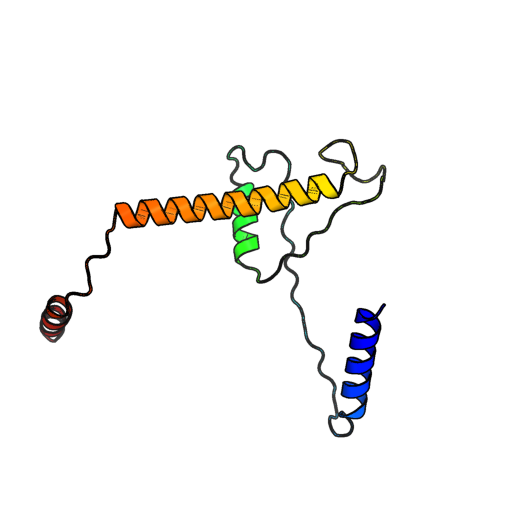.351 7.540 16.682 1.00 90.06 102 TYR A CA 1
ATOM 788 C C . TYR A 1 102 ? -5.422 7.050 17.795 1.00 90.06 102 TYR A C 1
ATOM 790 O O . TYR A 1 102 ? -5.558 7.499 18.938 1.00 90.06 102 TYR A O 1
ATOM 798 N N . TYR A 1 103 ? -4.468 6.170 17.483 1.00 88.00 103 TYR A N 1
ATOM 799 C CA . TYR A 1 103 ? -3.457 5.711 18.432 1.00 88.00 103 TYR A CA 1
ATOM 800 C C . TYR A 1 103 ? -2.608 6.874 18.961 1.00 88.00 103 TYR A C 1
ATOM 802 O O . TYR A 1 103 ? -2.490 7.050 20.179 1.00 88.00 103 TYR A O 1
ATOM 810 N N . PHE A 1 104 ? -2.089 7.729 18.075 1.00 87.00 104 PHE A N 1
ATOM 811 C CA . PHE A 1 104 ? -1.316 8.907 18.476 1.00 87.00 104 PHE A CA 1
ATOM 812 C C . PHE A 1 104 ? -2.137 9.883 19.325 1.00 87.00 104 PHE A C 1
ATOM 814 O O . PHE A 1 104 ? -1.660 10.349 20.363 1.00 87.00 104 PHE A O 1
ATOM 821 N N . ARG A 1 105 ? -3.396 10.139 18.950 1.00 86.75 105 ARG A N 1
ATOM 822 C CA . ARG A 1 105 ? -4.310 10.995 19.721 1.00 86.75 105 ARG A CA 1
ATOM 823 C C . ARG A 1 105 ? -4.564 10.448 21.129 1.00 86.75 105 ARG A C 1
ATOM 825 O O . ARG A 1 105 ? -4.582 11.224 22.085 1.00 86.75 105 ARG A O 1
ATOM 832 N N . ARG A 1 106 ? -4.742 9.129 21.286 1.00 86.44 106 ARG A N 1
ATOM 833 C CA . ARG A 1 106 ? -4.879 8.489 22.610 1.00 86.44 106 ARG A CA 1
ATOM 834 C C . ARG A 1 106 ? -3.603 8.645 23.435 1.00 86.44 106 ARG A C 1
ATOM 836 O O . ARG A 1 106 ? -3.687 9.031 24.599 1.00 86.44 106 ARG A O 1
ATOM 843 N N . LYS A 1 107 ? -2.429 8.431 22.832 1.00 78.31 107 LYS A N 1
ATOM 844 C CA . LYS A 1 107 ? -1.138 8.611 23.513 1.00 78.31 107 LYS A CA 1
ATOM 845 C C . LYS A 1 107 ? -0.920 10.042 24.008 1.00 78.31 107 LYS A C 1
ATOM 847 O O . LYS A 1 107 ? -0.443 10.203 25.122 1.00 78.31 107 LYS A O 1
ATOM 852 N N . GLN A 1 108 ? -1.311 11.065 23.245 1.00 73.75 108 GLN A N 1
ATOM 853 C CA . GLN A 1 108 ? -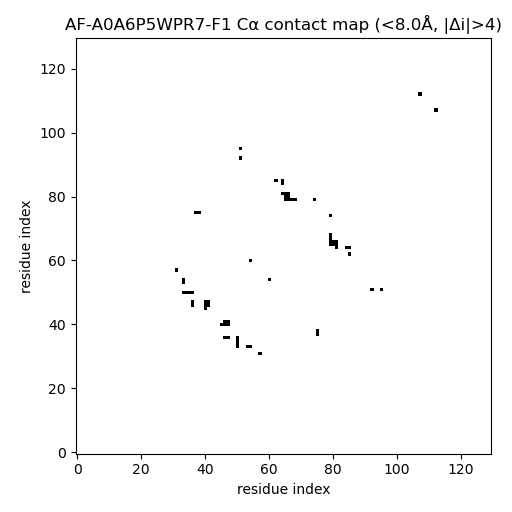1.188 12.467 23.678 1.00 73.75 108 GLN A CA 1
ATOM 854 C C . GLN A 1 108 ? -2.099 12.823 24.860 1.00 73.75 108 GLN A C 1
ATOM 856 O O . GLN A 1 108 ? -1.711 13.618 25.710 1.00 73.75 108 GLN A O 1
ATOM 861 N N . LYS A 1 109 ? -3.296 12.228 24.950 1.00 72.06 109 LYS A N 1
ATOM 862 C CA . LYS A 1 109 ? -4.158 12.399 26.132 1.00 72.06 109 LYS A CA 1
ATOM 863 C C . LYS A 1 109 ? -3.568 11.742 27.384 1.00 72.06 109 LYS A C 1
ATOM 865 O O . LYS A 1 109 ? -3.759 12.258 28.477 1.00 72.06 109 LYS A O 1
ATOM 870 N N . ILE A 1 110 ? -2.875 10.613 27.219 1.00 70.88 110 ILE A N 1
ATOM 871 C CA . ILE A 1 110 ? -2.258 9.848 28.316 1.00 70.88 110 ILE A CA 1
ATOM 872 C C . ILE A 1 110 ? -0.908 10.456 28.736 1.00 70.88 110 ILE A C 1
ATOM 874 O O . ILE A 1 110 ? -0.567 10.453 29.915 1.00 70.88 110 ILE A O 1
ATOM 878 N N . MET A 1 111 ? -0.153 11.012 27.788 1.00 60.47 111 MET A N 1
ATOM 879 C CA . MET A 1 111 ? 1.107 11.723 28.012 1.00 60.47 111 MET A CA 1
ATOM 880 C C . MET A 1 111 ? 0.983 13.162 27.497 1.00 60.47 111 MET A C 1
ATOM 882 O O . MET A 1 111 ? 1.511 13.475 26.424 1.00 60.47 111 MET A O 1
ATOM 886 N N . PRO A 1 112 ? 0.282 14.049 28.223 1.00 63.28 112 PRO A N 1
ATOM 887 C CA . PRO A 1 112 ? 0.300 15.464 27.891 1.00 63.28 112 PRO A CA 1
ATOM 888 C C . PRO A 1 112 ? 1.752 15.945 27.928 1.00 63.28 112 PRO A C 1
ATOM 890 O O . PRO A 1 112 ? 2.503 15.591 28.839 1.00 63.28 112 PRO A O 1
ATOM 893 N N . TRP A 1 113 ? 2.154 16.712 26.913 1.00 51.44 113 TRP A N 1
ATOM 894 C CA . TRP A 1 113 ? 3.501 17.264 26.793 1.00 51.44 113 TRP A CA 1
ATOM 895 C C . TRP A 1 113 ? 3.824 18.059 28.066 1.00 51.44 113 TRP A C 1
ATOM 897 O O . TRP A 1 113 ? 3.369 19.190 28.239 1.00 51.44 113 TRP A O 1
ATOM 907 N N . LYS A 1 114 ? 4.564 17.452 29.003 1.00 57.50 114 LYS A N 1
ATOM 908 C CA . LYS A 1 114 ? 5.129 18.175 30.141 1.00 57.50 114 LYS A CA 1
ATOM 909 C C . LYS A 1 114 ? 6.211 19.055 29.545 1.00 57.50 114 LYS A C 1
ATOM 911 O O . LYS A 1 114 ? 7.232 18.542 29.095 1.00 57.50 114 LYS A O 1
ATOM 916 N N . GLY A 1 115 ? 5.922 20.348 29.439 1.00 50.72 115 GLY A N 1
ATOM 917 C CA . GLY A 1 115 ? 6.785 21.290 28.747 1.00 50.72 115 GLY A CA 1
ATOM 918 C C . GLY A 1 115 ? 8.239 21.192 29.186 1.00 50.72 115 GLY A C 1
ATOM 919 O O . GLY A 1 115 ? 8.532 20.844 30.330 1.00 50.72 115 GLY A O 1
ATOM 920 N N . PHE A 1 116 ? 9.140 21.491 28.251 1.00 54.12 116 PHE A N 1
ATOM 921 C CA . PHE A 1 116 ? 10.577 21.594 28.479 1.00 54.12 116 PHE A CA 1
ATOM 922 C C . PHE A 1 116 ? 10.847 22.651 29.562 1.00 54.12 116 PHE A C 1
ATOM 924 O O . PHE A 1 116 ? 11.035 23.836 29.282 1.00 54.12 116 PHE A O 1
ATOM 931 N N . SER A 1 117 ? 10.799 22.230 30.825 1.00 59.53 117 SER A N 1
ATOM 932 C CA . SER A 1 117 ? 11.091 23.090 31.959 1.00 59.53 117 SER A CA 1
ATOM 933 C C . SER A 1 117 ? 12.600 23.270 31.999 1.00 59.53 117 SER A C 1
ATOM 935 O O . SER A 1 117 ? 13.341 22.370 32.394 1.00 59.53 117 SER A O 1
ATOM 937 N N . ARG A 1 118 ? 13.060 24.435 31.532 1.00 53.12 118 ARG A N 1
ATOM 938 C CA . ARG A 1 118 ? 14.481 24.811 31.430 1.00 53.12 118 ARG A CA 1
ATOM 939 C C . ARG A 1 118 ? 15.238 24.626 32.758 1.00 53.12 118 ARG A C 1
ATOM 941 O O . ARG A 1 118 ? 16.441 24.397 32.735 1.00 53.12 118 ARG A O 1
ATOM 948 N N . HIS A 1 119 ? 14.526 24.672 33.888 1.00 55.88 119 HIS A N 1
ATOM 949 C CA . HIS A 1 119 ? 15.058 24.422 35.230 1.00 55.88 119 HIS A CA 1
ATOM 950 C C . HIS A 1 119 ? 15.500 22.961 35.438 1.00 55.88 119 HIS A C 1
ATOM 952 O O . HIS A 1 119 ? 16.613 22.721 35.894 1.00 55.88 119 HIS A O 1
ATOM 958 N N . LEU A 1 120 ? 14.702 21.984 34.985 1.00 57.19 120 LEU A N 1
ATOM 959 C CA . LEU A 1 120 ? 14.993 20.551 35.156 1.00 57.19 120 LEU A CA 1
ATOM 960 C C . LEU A 1 120 ? 16.246 20.101 34.375 1.00 57.19 120 LEU A C 1
ATOM 962 O O . LEU A 1 120 ? 16.937 19.167 34.771 1.00 57.19 120 LEU A O 1
ATOM 966 N N . TRP A 1 121 ? 16.557 20.783 33.266 1.00 54.66 121 TRP A N 1
ATOM 967 C CA . TRP A 1 121 ? 17.747 20.528 32.441 1.00 54.66 121 TRP A CA 1
ATOM 968 C C . TRP A 1 121 ? 19.043 21.124 33.005 1.00 54.66 121 TRP A C 1
ATOM 970 O O . TRP A 1 121 ? 20.131 20.673 32.642 1.00 54.66 121 TRP A O 1
ATOM 980 N N . MET A 1 122 ? 18.952 22.149 33.854 1.00 50.75 122 MET A N 1
ATOM 981 C CA . MET A 1 122 ? 20.121 22.711 34.538 1.00 50.75 122 MET A CA 1
ATOM 982 C C . MET A 1 122 ? 20.467 21.895 35.784 1.00 50.75 122 MET A C 1
ATOM 984 O O . MET A 1 122 ? 21.638 21.623 36.034 1.00 50.75 122 MET A O 1
ATOM 988 N N . GLU A 1 123 ? 19.451 21.424 36.503 1.00 54.84 123 GLU A N 1
ATOM 989 C CA . GLU A 1 123 ? 19.620 20.649 37.734 1.00 54.84 123 GLU A CA 1
ATOM 990 C C . GLU A 1 123 ? 20.210 19.252 37.464 1.00 54.84 123 GLU A C 1
ATOM 992 O O . GLU A 1 123 ? 21.157 18.834 38.129 1.00 54.84 123 GLU A O 1
ATOM 997 N N . ASN A 1 124 ? 19.785 18.584 36.384 1.00 49.38 124 ASN A N 1
ATOM 998 C CA . ASN A 1 124 ? 20.375 17.302 35.972 1.00 49.38 124 ASN A CA 1
ATOM 999 C C . ASN A 1 124 ? 21.789 17.408 35.373 1.00 49.38 124 ASN A C 1
ATOM 1001 O O . ASN A 1 124 ? 22.468 16.389 35.274 1.00 49.38 124 ASN A O 1
ATOM 1005 N N . ARG A 1 125 ? 22.263 18.604 34.992 1.00 49.59 125 ARG A N 1
ATOM 1006 C CA . ARG A 1 125 ? 23.658 18.786 34.551 1.00 49.59 125 ARG A CA 1
ATOM 1007 C C . ARG A 1 125 ? 24.643 18.903 35.712 1.00 49.59 125 ARG A C 1
ATOM 1009 O O . ARG A 1 125 ? 25.802 18.550 35.532 1.00 49.59 125 ARG A O 1
ATOM 1016 N N . HIS A 1 126 ? 24.196 19.339 36.888 1.00 53.97 126 HIS A N 1
ATOM 1017 C CA . HIS A 1 126 ? 25.053 19.389 38.076 1.00 53.97 126 HIS A CA 1
ATOM 1018 C C . HIS A 1 126 ? 25.255 18.010 38.722 1.00 53.97 126 HIS A C 1
ATOM 1020 O O . HIS A 1 126 ? 26.335 17.740 39.236 1.00 53.97 126 HIS A O 1
ATOM 1026 N N . ASN A 1 127 ? 24.279 17.103 38.614 1.00 52.81 127 ASN A N 1
ATOM 1027 C CA . ASN A 1 127 ? 24.372 15.749 39.178 1.00 52.81 127 ASN A CA 1
ATOM 1028 C C . ASN A 1 127 ? 25.088 14.712 38.288 1.00 52.81 127 ASN A C 1
ATOM 1030 O O . ASN A 1 127 ? 25.167 13.551 38.673 1.00 52.81 127 ASN A O 1
ATOM 1034 N N . GLN A 1 128 ? 25.602 15.096 37.114 1.00 48.59 128 GLN A N 1
ATOM 1035 C CA . GLN A 1 128 ? 26.406 14.211 36.250 1.00 48.59 128 GLN A CA 1
ATOM 1036 C C . GLN A 1 128 ? 27.896 14.590 36.181 1.00 48.59 128 GLN A C 1
ATOM 1038 O O . GLN A 1 128 ? 28.638 14.006 35.396 1.00 48.59 128 GLN A O 1
ATOM 1043 N N . LEU A 1 129 ? 28.340 15.562 36.986 1.00 49.91 129 LEU A N 1
ATOM 1044 C CA . LEU A 1 129 ? 29.741 16.003 37.054 1.00 49.91 129 LEU A CA 1
ATOM 1045 C C . LEU A 1 129 ? 30.432 15.632 38.381 1.00 49.91 129 LEU A C 1
ATOM 1047 O O . LEU A 1 129 ? 31.474 16.201 38.701 1.00 49.91 129 LEU A O 1
ATOM 1051 N N . HIS A 1 130 ? 29.876 14.671 39.123 1.00 42.50 130 HIS A N 1
ATOM 1052 C CA . HIS A 1 130 ? 30.485 14.073 40.313 1.00 42.50 130 HIS A CA 1
ATOM 1053 C C . HIS A 1 130 ? 30.575 12.557 40.173 1.00 42.50 130 HIS A C 1
ATOM 1055 O O . HIS A 1 130 ? 29.590 11.959 39.684 1.00 42.50 130 HIS A O 1
#

Organism: Durio zibethinus (NCBI:txid66656)

Solvent-accessible surface area (backbone atoms only — not comparable to full-atom values): 8592 Å² total; per-residue (Å²): 116,74,68,61,55,53,51,54,51,50,56,50,53,53,59,68,71,37,84,82,56,96,67,90,80,82,88,85,84,89,85,81,89,73,76,77,84,56,94,67,34,85,79,71,81,52,53,44,59,54,44,55,53,57,56,72,74,51,96,73,84,86,86,84,71,61,84,67,90,54,92,90,57,89,52,96,74,78,57,80,48,44,65,60,56,50,49,56,53,52,51,51,53,52,51,52,52,52,53,50,52,53,51,52,56,52,50,44,73,76,52,62,82,76,69,90,53,71,65,63,63,53,59,58,56,63,72,69,77,114

Sequence (130 aa):
MLGLLRFQILDSLFFLNSASLKRAVPASIEFVDIAGLVKGASQGEGLGNKFLWHIRQVDSILQVVCSFEDNDIVLVNGKVDPKTDIDVINLKLVFSDLDQLYYFRRKQKIMPWKGFSRHLWMENRHNQLH